Protein AF-A0A8J7T342-F1 (afdb_monomer_lite)

Structure (mmCIF, N/CA/C/O backbone):
data_AF-A0A8J7T342-F1
#
_entry.id   AF-A0A8J7T342-F1
#
loop_
_atom_site.group_PDB
_atom_site.id
_atom_site.type_symbol
_atom_site.label_atom_id
_atom_site.label_alt_id
_atom_site.label_comp_id
_atom_site.label_asym_id
_atom_site.label_entity_id
_atom_site.label_seq_id
_atom_site.pdbx_PDB_ins_code
_atom_site.Cartn_x
_atom_site.Cartn_y
_atom_site.Cartn_z
_atom_site.occupancy
_atom_site.B_iso_or_equiv
_atom_site.auth_seq_id
_atom_site.auth_comp_id
_atom_site.auth_asym_id
_atom_site.auth_atom_id
_atom_site.pdbx_PDB_model_num
ATOM 1 N N . GLY A 1 1 ? -3.815 12.523 18.205 1.00 49.19 1 GLY A N 1
ATOM 2 C CA . GLY A 1 1 ? -4.527 13.763 17.836 1.00 49.19 1 GLY A CA 1
ATOM 3 C C . GLY A 1 1 ? -3.805 14.559 16.761 1.00 49.19 1 GLY A C 1
ATOM 4 O O . GLY A 1 1 ? -4.292 14.627 15.648 1.00 49.19 1 GLY A O 1
ATOM 5 N N . VAL A 1 2 ? -2.637 15.135 17.064 1.00 53.94 2 VAL A N 1
ATOM 6 C CA . VAL A 1 2 ? -1.970 16.137 16.198 1.00 53.94 2 VAL A CA 1
ATOM 7 C C . VAL A 1 2 ? -1.397 15.569 14.884 1.00 53.94 2 VAL A C 1
ATOM 9 O O . VAL A 1 2 ? -1.458 16.233 13.856 1.00 53.94 2 VAL A O 1
ATOM 12 N N . VAL A 1 3 ? -0.923 14.316 14.866 1.00 56.34 3 VAL A N 1
ATOM 13 C CA . VAL A 1 3 ? -0.372 13.677 13.645 1.00 56.34 3 VAL A CA 1
ATOM 14 C C . VAL A 1 3 ? -1.447 13.438 12.574 1.00 56.34 3 VAL A C 1
ATOM 16 O O . VAL A 1 3 ? -1.181 13.554 11.380 1.00 56.34 3 VAL A O 1
ATOM 19 N N . LEU A 1 4 ? -2.687 13.198 13.005 1.00 56.25 4 LEU A N 1
ATOM 20 C CA . LEU A 1 4 ? -3.840 13.000 12.128 1.00 56.25 4 LEU A CA 1
ATOM 21 C C . LEU A 1 4 ? -4.130 14.263 11.286 1.00 56.25 4 LEU A C 1
ATOM 23 O O . LEU A 1 4 ? -4.580 14.174 10.148 1.00 56.25 4 LEU A O 1
ATOM 27 N N . MET A 1 5 ? -3.796 15.449 11.809 1.00 61.84 5 MET A N 1
ATOM 28 C CA . MET A 1 5 ? -4.089 16.733 11.165 1.00 61.84 5 MET A CA 1
ATOM 29 C C . MET A 1 5 ? -3.046 17.155 10.113 1.00 61.84 5 MET A C 1
ATOM 31 O O . MET A 1 5 ? -3.385 17.930 9.226 1.00 61.84 5 MET A O 1
ATOM 35 N N . ILE A 1 6 ? -1.814 16.625 10.148 1.00 60.78 6 ILE A N 1
ATOM 36 C CA . ILE A 1 6 ? -0.785 16.890 9.116 1.00 60.78 6 ILE A CA 1
ATOM 37 C C . ILE A 1 6 ? -0.911 15.899 7.942 1.00 60.78 6 ILE A C 1
ATOM 39 O O . ILE A 1 6 ? -0.623 16.245 6.800 1.00 60.78 6 ILE A O 1
ATOM 43 N N . GLY A 1 7 ? -1.404 14.682 8.202 1.00 60.47 7 GLY A N 1
ATOM 44 C CA . GLY A 1 7 ? -1.510 13.591 7.223 1.00 60.47 7 GLY A CA 1
ATOM 45 C C . GLY A 1 7 ? -2.742 13.605 6.309 1.00 60.47 7 GLY A C 1
ATOM 46 O O . GLY A 1 7 ? -2.968 12.623 5.610 1.00 60.47 7 GLY A O 1
ATOM 47 N N . GLY A 1 8 ? -3.547 14.673 6.311 1.00 60.41 8 GLY A N 1
ATOM 48 C CA . GLY A 1 8 ? -4.722 14.774 5.437 1.00 60.41 8 GLY A CA 1
ATOM 49 C C . GLY A 1 8 ? -5.988 14.092 5.970 1.00 60.41 8 GLY A C 1
ATOM 50 O O . GLY A 1 8 ? -6.742 13.512 5.205 1.00 60.41 8 GLY A O 1
ATOM 51 N N . ASN A 1 9 ? -6.290 14.164 7.266 1.00 62.94 9 ASN A N 1
ATOM 52 C CA . ASN A 1 9 ? -7.537 13.609 7.814 1.00 62.94 9 ASN A CA 1
ATOM 53 C C . ASN A 1 9 ? -8.784 14.488 7.578 1.00 62.94 9 ASN A C 1
ATOM 55 O O . ASN A 1 9 ? -9.555 14.728 8.504 1.00 62.94 9 ASN A O 1
ATOM 59 N N . ILE A 1 10 ? -8.981 15.028 6.372 1.00 68.56 10 ILE A N 1
ATOM 60 C CA . ILE A 1 10 ? -10.266 15.643 6.007 1.00 68.56 10 ILE A CA 1
ATOM 61 C C . ILE A 1 10 ? -11.076 14.582 5.251 1.00 68.56 10 ILE A C 1
ATOM 63 O O . ILE A 1 10 ? -10.733 14.292 4.093 1.00 68.56 10 ILE A O 1
ATOM 67 N N . PRO A 1 11 ? -12.137 14.017 5.867 1.00 63.22 11 PRO A N 1
ATOM 68 C CA . PRO A 1 11 ? -12.990 13.022 5.226 1.00 63.22 11 PRO A CA 1
ATOM 69 C C . PRO A 1 11 ? -13.497 13.549 3.883 1.00 63.22 11 PRO A C 1
ATOM 71 O O . PRO A 1 11 ? -14.045 14.648 3.801 1.00 63.22 11 PRO A O 1
ATOM 74 N N . GLY A 1 12 ? -13.261 12.799 2.807 1.00 66.88 12 GLY A N 1
ATOM 75 C CA . GLY A 1 12 ? -13.728 13.149 1.461 1.00 66.88 12 GLY A CA 1
ATOM 76 C C . GLY A 1 12 ? -12.942 14.233 0.706 1.00 66.88 12 GLY A C 1
ATOM 77 O O . GLY A 1 12 ? -13.284 14.500 -0.444 1.00 66.88 12 GLY A O 1
ATOM 78 N N . LYS A 1 13 ? -11.888 14.838 1.279 1.00 68.19 13 LYS A N 1
ATOM 79 C CA . LYS A 1 13 ? -11.007 15.776 0.543 1.00 68.19 13 LYS A CA 1
ATOM 80 C C . LYS A 1 13 ? -9.565 15.310 0.414 1.00 68.19 13 LYS A C 1
ATOM 82 O O . LYS A 1 13 ? -9.000 15.409 -0.669 1.00 68.19 13 LYS A O 1
ATOM 87 N N . THR A 1 14 ? -8.959 14.856 1.506 1.00 71.12 14 THR A N 1
ATOM 88 C CA . THR A 1 14 ? -7.522 14.520 1.536 1.00 71.12 14 THR A CA 1
ATOM 89 C C . THR A 1 14 ? -7.218 13.230 2.291 1.00 71.12 14 THR A C 1
ATOM 91 O O . THR A 1 14 ? -6.051 12.924 2.520 1.00 71.12 14 THR A O 1
ATOM 94 N N . GLN A 1 15 ? -8.255 12.459 2.638 1.00 74.31 15 GLN A N 1
ATOM 95 C CA . GLN A 1 15 ? -8.129 11.227 3.409 1.00 74.31 15 GLN A CA 1
ATOM 96 C C . GLN A 1 15 ? -7.271 10.194 2.674 1.00 74.31 15 GLN A C 1
ATOM 98 O O . GLN A 1 15 ? -7.660 9.646 1.642 1.00 74.31 15 GLN A O 1
ATOM 103 N N . VAL A 1 16 ? -6.097 9.909 3.236 1.00 80.31 16 VAL A N 1
ATOM 104 C CA . VAL A 1 16 ? -5.220 8.842 2.752 1.00 80.31 16 VAL A CA 1
ATOM 105 C C . VAL A 1 16 ? -5.728 7.474 3.216 1.00 80.31 16 VAL A C 1
ATOM 107 O O . VAL A 1 16 ? -6.232 7.324 4.331 1.00 80.31 16 VAL A O 1
ATOM 110 N N . MET A 1 17 ? -5.559 6.447 2.376 1.00 77.44 17 MET A N 1
ATOM 111 C CA . MET A 1 17 ? -6.018 5.076 2.669 1.00 77.44 17 MET A CA 1
ATOM 112 C C . MET A 1 17 ? -5.433 4.494 3.968 1.00 77.44 17 MET A C 1
ATOM 114 O O . MET A 1 17 ? -6.094 3.692 4.621 1.00 77.44 17 MET A O 1
ATOM 118 N N . SER A 1 18 ? -4.234 4.915 4.389 1.00 78.12 18 SER A N 1
ATOM 119 C CA . SER A 1 18 ? -3.638 4.478 5.661 1.00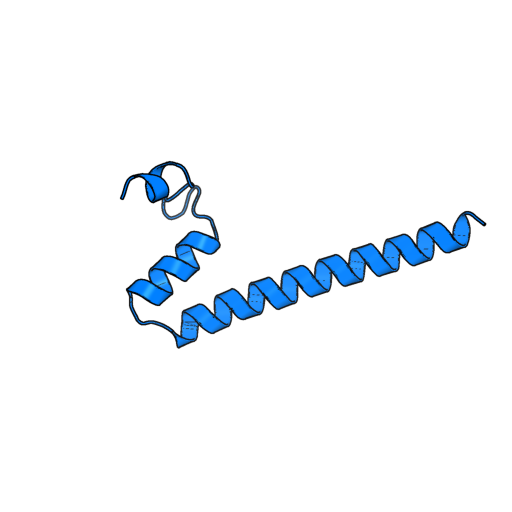 78.12 18 SER A CA 1
ATOM 120 C C . SER A 1 18 ? -4.449 4.923 6.881 1.00 78.12 18 SER A C 1
ATOM 122 O O . SER A 1 18 ? -4.567 4.161 7.839 1.00 78.12 18 SER A O 1
ATOM 124 N N . ILE A 1 19 ? -5.052 6.116 6.833 1.00 80.81 19 ILE A N 1
ATOM 125 C CA . ILE A 1 19 ? -5.912 6.633 7.904 1.00 80.81 19 ILE A CA 1
ATOM 126 C C . ILE A 1 19 ? -7.236 5.866 7.939 1.00 80.81 19 ILE A C 1
ATOM 128 O O . ILE A 1 19 ? -7.688 5.494 9.016 1.00 80.81 19 ILE A O 1
ATOM 132 N N . ALA A 1 20 ? -7.812 5.549 6.776 1.00 80.19 20 ALA A N 1
ATOM 133 C CA . ALA A 1 20 ? -9.038 4.752 6.708 1.00 80.19 20 ALA A CA 1
ATOM 134 C C . ALA A 1 20 ? -8.861 3.362 7.354 1.00 80.19 20 ALA A C 1
ATOM 136 O O . ALA A 1 20 ? -9.733 2.903 8.089 1.00 80.19 20 ALA A O 1
ATOM 137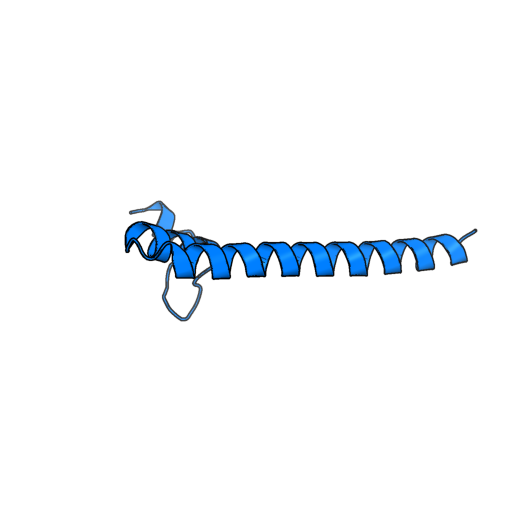 N N . ILE A 1 21 ? -7.713 2.704 7.139 1.00 81.69 21 ILE A N 1
ATOM 138 C CA . ILE A 1 21 ? -7.388 1.419 7.785 1.00 81.69 21 ILE A CA 1
ATOM 139 C C . ILE A 1 21 ? -7.253 1.575 9.306 1.00 81.69 21 ILE A C 1
ATOM 141 O O . ILE A 1 21 ? -7.766 0.734 10.042 1.00 81.69 21 ILE A O 1
ATOM 145 N N . LEU A 1 22 ? -6.613 2.649 9.777 1.00 82.44 22 LEU A N 1
ATOM 146 C CA . LEU A 1 22 ? -6.513 2.972 11.205 1.00 82.44 22 LEU A CA 1
ATOM 147 C C . LEU A 1 22 ? -7.895 3.147 11.852 1.00 82.44 22 LEU A C 1
ATOM 149 O O . LEU A 1 22 ? -8.161 2.512 12.868 1.00 82.44 22 LEU A O 1
ATOM 153 N N . GLU A 1 23 ? -8.799 3.905 11.227 1.00 79.56 23 GLU A N 1
ATOM 154 C CA . GLU A 1 23 ? -10.178 4.080 11.710 1.00 79.56 23 GLU A CA 1
ATOM 155 C C . GLU A 1 23 ? -10.936 2.745 11.791 1.00 79.56 23 GLU A C 1
ATOM 157 O O . GLU A 1 23 ? -11.686 2.494 12.735 1.00 79.56 23 GLU A O 1
ATOM 162 N N . LEU A 1 24 ? -10.735 1.843 10.827 1.00 81.12 24 LEU A N 1
ATOM 163 C CA . LEU A 1 24 ? -11.369 0.518 10.834 1.00 81.12 24 LEU A CA 1
ATOM 164 C C . LEU A 1 24 ? -10.858 -0.374 11.965 1.00 81.12 24 LEU A C 1
ATOM 166 O O . LEU A 1 24 ? -11.625 -1.160 12.519 1.00 81.12 24 LEU A O 1
ATOM 170 N N . VAL A 1 25 ? -9.576 -0.260 12.305 1.00 81.31 25 VAL A N 1
ATOM 171 C CA . VAL A 1 25 ? -8.980 -0.977 13.436 1.00 81.31 25 VAL A CA 1
ATOM 172 C C . VAL A 1 25 ? -9.472 -0.393 14.762 1.00 81.31 25 VAL A C 1
ATOM 174 O O . VAL A 1 25 ? -9.889 -1.152 15.635 1.00 81.31 25 VAL A O 1
ATOM 177 N N . GLU A 1 26 ? -9.504 0.936 14.901 1.00 81.25 26 GLU A N 1
ATOM 178 C CA . GLU A 1 26 ? -10.019 1.620 16.099 1.00 81.25 26 GLU A CA 1
ATOM 179 C C . GLU A 1 26 ? -11.513 1.344 16.333 1.00 81.25 26 GLU A C 1
ATOM 181 O O . GLU A 1 26 ? -11.940 1.154 17.470 1.00 81.25 26 GLU A O 1
ATOM 186 N N . THR A 1 27 ? -12.307 1.238 15.265 1.00 83.06 27 THR A N 1
ATOM 187 C CA . THR A 1 27 ? -13.736 0.870 15.329 1.00 83.06 27 THR A CA 1
ATOM 188 C C . THR A 1 27 ? -13.982 -0.638 15.473 1.00 83.06 27 THR A C 1
ATOM 190 O O . THR A 1 27 ? -15.128 -1.082 15.379 1.00 83.06 27 THR A O 1
ATOM 193 N N . LEU A 1 28 ? -12.930 -1.437 15.712 1.00 81.88 28 LEU A N 1
ATOM 194 C CA . LEU A 1 28 ? -12.966 -2.899 15.866 1.00 81.88 28 LEU A CA 1
ATOM 195 C C . LEU A 1 28 ? -13.550 -3.645 14.645 1.00 81.88 28 LEU A C 1
ATOM 197 O O . LEU A 1 28 ? -13.972 -4.799 14.749 1.00 81.88 28 LEU A O 1
ATOM 201 N N . GLN A 1 29 ? -13.546 -3.030 13.457 1.00 81.31 29 GLN A N 1
ATOM 202 C CA . GLN A 1 29 ? -14.023 -3.612 12.195 1.00 81.31 29 GLN A CA 1
ATOM 203 C C . GLN A 1 29 ? -12.905 -4.347 11.439 1.00 81.31 29 GLN A C 1
ATOM 205 O O . GLN A 1 29 ? -12.662 -4.113 10.250 1.00 81.31 29 GLN A O 1
ATOM 210 N N . TRP A 1 30 ? -12.256 -5.297 12.116 1.00 75.62 30 TRP A N 1
ATOM 211 C CA . TRP A 1 30 ? -11.120 -6.078 11.607 1.00 75.62 30 TRP A CA 1
ATOM 212 C C . TRP A 1 30 ? -11.362 -6.702 10.226 1.00 75.62 30 TRP A C 1
ATOM 214 O O . TRP A 1 30 ? -10.485 -6.665 9.366 1.00 75.62 30 TRP A O 1
ATOM 224 N N . GLY A 1 31 ? -12.573 -7.214 9.974 1.00 82.56 31 GLY A N 1
ATOM 225 C CA . GLY A 1 31 ? -12.924 -7.819 8.685 1.00 82.56 31 GLY A CA 1
ATOM 226 C C . GLY A 1 31 ? -12.774 -6.849 7.509 1.00 82.56 31 GLY A C 1
ATOM 227 O O . GLY A 1 31 ? -12.175 -7.191 6.492 1.00 82.56 31 GLY A O 1
ATOM 228 N N . LYS A 1 32 ? -13.244 -5.607 7.657 1.00 80.19 32 LYS A N 1
ATOM 229 C CA . LYS A 1 32 ? -13.110 -4.580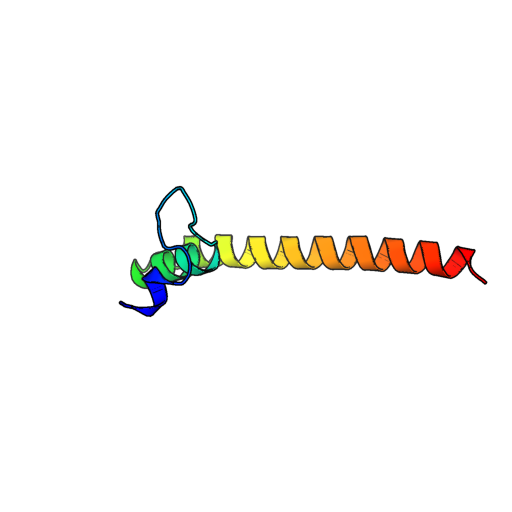 6.614 1.00 80.19 32 LYS A CA 1
ATOM 230 C C . LYS A 1 32 ? -11.689 -4.020 6.536 1.00 80.19 32 LYS A C 1
ATOM 232 O O . LYS A 1 32 ? -11.219 -3.750 5.432 1.00 80.19 32 LYS A O 1
ATOM 237 N N . ALA A 1 33 ? -10.999 -3.894 7.673 1.00 82.62 33 ALA A N 1
ATOM 238 C CA . ALA A 1 33 ? -9.599 -3.474 7.711 1.00 82.62 33 ALA A CA 1
ATOM 239 C C . ALA A 1 33 ? -8.707 -4.424 6.892 1.00 82.62 33 ALA A C 1
ATOM 241 O O . ALA A 1 33 ? -7.918 -3.973 6.061 1.00 82.62 33 ALA A O 1
ATOM 242 N N . HIS A 1 34 ? -8.886 -5.740 7.059 1.00 87.19 34 HIS A N 1
ATOM 243 C CA . HIS A 1 34 ? -8.136 -6.745 6.306 1.00 87.19 34 HIS A CA 1
ATOM 244 C C . HIS A 1 34 ? -8.445 -6.728 4.808 1.00 87.19 34 HIS A C 1
ATOM 246 O O . HIS A 1 34 ? -7.520 -6.856 4.010 1.00 87.19 34 HIS A O 1
ATOM 252 N N . VAL A 1 35 ? -9.704 -6.521 4.408 1.00 90.69 35 VAL A N 1
ATOM 253 C CA . VAL A 1 35 ? -10.070 -6.400 2.985 1.00 90.69 35 VAL A CA 1
ATOM 254 C C . VAL A 1 35 ? -9.393 -5.184 2.347 1.00 90.69 35 VAL A C 1
ATOM 256 O O . VAL A 1 35 ? -8.798 -5.306 1.276 1.00 90.69 35 VAL A O 1
ATOM 259 N N . MET A 1 36 ? -9.419 -4.026 3.015 1.00 86.50 36 MET A N 1
ATOM 260 C CA . MET A 1 36 ? -8.745 -2.824 2.514 1.00 86.50 36 MET A CA 1
ATOM 261 C C . MET A 1 36 ? -7.231 -3.009 2.424 1.00 86.50 36 MET A C 1
ATOM 263 O O . MET A 1 36 ? -6.657 -2.774 1.360 1.00 86.50 36 MET A O 1
ATOM 267 N N . ALA A 1 37 ? -6.590 -3.495 3.487 1.00 88.94 37 ALA A N 1
ATOM 268 C CA . ALA A 1 37 ? -5.154 -3.762 3.484 1.00 88.94 37 ALA A CA 1
ATOM 269 C C . ALA A 1 37 ? -4.765 -4.786 2.401 1.00 88.94 37 ALA A C 1
ATOM 271 O O . ALA A 1 37 ? -3.824 -4.559 1.641 1.00 88.94 37 ALA A O 1
ATOM 272 N N . GLY A 1 38 ? -5.530 -5.874 2.269 1.00 92.38 38 GLY A N 1
ATOM 273 C CA . GLY A 1 38 ? -5.327 -6.891 1.239 1.00 92.38 38 GLY A CA 1
ATOM 274 C C . GLY A 1 38 ? -5.415 -6.316 -0.175 1.00 92.38 38 GLY A C 1
ATOM 275 O O . GLY A 1 38 ? -4.549 -6.591 -1.003 1.00 92.38 38 GLY A O 1
ATOM 276 N N . SER A 1 39 ? -6.398 -5.448 -0.439 1.00 92.88 39 SER A N 1
ATOM 277 C CA . SER A 1 39 ? -6.543 -4.787 -1.743 1.00 92.88 39 SER A CA 1
ATOM 278 C C . SER A 1 39 ? -5.337 -3.910 -2.098 1.00 92.88 39 SER A C 1
ATOM 280 O O . SER A 1 39 ? -4.873 -3.938 -3.237 1.00 92.88 39 SER A O 1
ATOM 282 N N . MET A 1 40 ? -4.769 -3.198 -1.119 1.00 92.44 40 MET A N 1
ATOM 283 C CA . MET A 1 40 ? -3.582 -2.366 -1.328 1.00 92.44 40 MET A CA 1
ATOM 284 C C . MET A 1 40 ? -2.350 -3.210 -1.654 1.00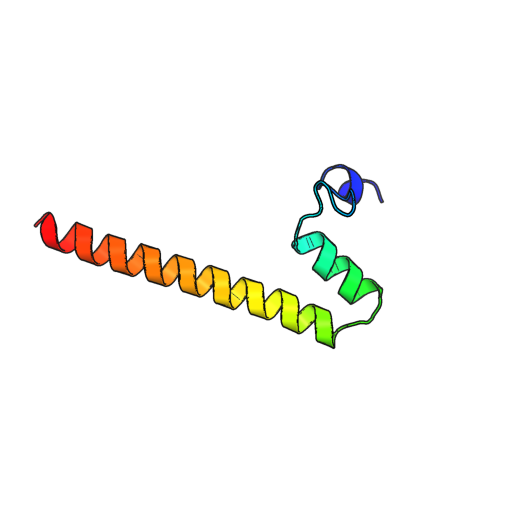 92.44 40 MET A C 1
ATOM 286 O O . MET A 1 40 ? -1.580 -2.846 -2.542 1.00 92.44 40 MET A O 1
ATOM 290 N N . VAL A 1 41 ? -2.179 -4.351 -0.979 1.00 94.31 41 VAL A N 1
ATOM 291 C CA . VAL A 1 41 ? -1.077 -5.285 -1.253 1.00 94.31 41 VAL A CA 1
ATOM 292 C C . VAL A 1 41 ? -1.191 -5.854 -2.665 1.00 94.31 41 VAL A C 1
ATOM 294 O O . VAL A 1 41 ? -0.218 -5.826 -3.417 1.00 94.31 41 VAL A O 1
ATOM 297 N N . VAL A 1 42 ? -2.383 -6.316 -3.055 1.00 96.19 42 VAL A N 1
ATOM 298 C CA . VAL A 1 42 ? -2.637 -6.843 -4.405 1.00 96.19 42 VAL A CA 1
ATOM 299 C C . VAL A 1 42 ? -2.386 -5.773 -5.467 1.00 96.19 42 VAL A C 1
ATOM 301 O O . VAL A 1 42 ? -1.747 -6.051 -6.484 1.00 96.19 42 VAL A O 1
ATOM 304 N N . PHE A 1 43 ? -2.835 -4.540 -5.228 1.00 95.19 43 PHE A N 1
ATOM 305 C CA . PHE A 1 43 ? -2.603 -3.420 -6.135 1.00 95.19 43 PHE A CA 1
ATOM 306 C C . PHE A 1 43 ? -1.110 -3.111 -6.291 1.00 95.19 43 PHE A C 1
ATOM 308 O O . PHE A 1 43 ? -0.607 -3.087 -7.413 1.00 95.19 43 PHE A O 1
ATOM 315 N N . ALA A 1 44 ? -0.382 -2.950 -5.183 1.00 93.75 44 ALA A N 1
ATOM 316 C CA . ALA A 1 44 ? 1.054 -2.686 -5.205 1.00 93.75 44 ALA A CA 1
ATOM 317 C C . ALA A 1 44 ? 1.818 -3.797 -5.938 1.00 93.75 44 ALA A C 1
ATOM 319 O O . ALA A 1 44 ? 2.649 -3.516 -6.800 1.00 93.75 44 ALA A O 1
ATOM 320 N N . PHE A 1 45 ? 1.487 -5.059 -5.657 1.00 96.62 45 PHE A N 1
ATOM 321 C CA . PHE A 1 45 ? 2.090 -6.207 -6.324 1.00 96.62 45 PHE A CA 1
ATOM 322 C C . PHE A 1 45 ? 1.825 -6.200 -7.835 1.00 96.62 45 PHE A C 1
ATOM 324 O O . PHE A 1 45 ? 2.750 -6.395 -8.622 1.00 96.62 45 PHE A O 1
ATOM 331 N N . THR A 1 46 ? 0.591 -5.904 -8.250 1.00 97.19 46 THR A N 1
ATOM 332 C CA . THR A 1 46 ? 0.203 -5.814 -9.667 1.00 97.19 46 THR A CA 1
ATOM 333 C C . THR A 1 46 ? 0.966 -4.705 -10.390 1.00 97.19 46 THR A C 1
ATOM 335 O O . THR A 1 46 ? 1.478 -4.921 -11.490 1.00 97.19 46 THR A O 1
ATOM 338 N N . VAL A 1 47 ? 1.090 -3.529 -9.771 1.00 96.19 47 VAL A N 1
ATOM 339 C CA . VAL A 1 47 ? 1.851 -2.401 -10.326 1.00 96.19 47 VAL A CA 1
ATOM 340 C C . VAL A 1 47 ? 3.327 -2.769 -10.465 1.00 96.19 47 VAL A C 1
ATOM 342 O O . VAL A 1 47 ? 3.892 -2.605 -11.546 1.00 96.19 47 VAL A O 1
ATOM 345 N N . ILE A 1 48 ? 3.936 -3.328 -9.415 1.00 95.25 48 ILE A N 1
ATOM 346 C CA . ILE A 1 48 ? 5.343 -3.751 -9.427 1.00 95.25 48 ILE A CA 1
ATOM 347 C C . ILE A 1 48 ? 5.582 -4.799 -10.512 1.00 95.25 48 ILE A C 1
ATOM 349 O O . ILE A 1 48 ? 6.539 -4.668 -11.272 1.00 95.25 48 ILE A O 1
ATOM 353 N N . LEU A 1 49 ? 4.720 -5.813 -10.626 1.00 95.50 49 LEU A N 1
ATOM 354 C CA . LEU A 1 49 ? 4.805 -6.825 -11.681 1.00 95.50 49 LEU A CA 1
ATOM 355 C C . LEU A 1 49 ? 4.726 -6.197 -13.069 1.00 95.50 49 LEU A C 1
ATOM 357 O O . LEU A 1 49 ? 5.556 -6.495 -13.923 1.00 95.50 49 LEU A O 1
ATOM 361 N N . THR A 1 50 ? 3.758 -5.310 -13.286 1.00 95.62 50 THR A N 1
ATOM 362 C CA . THR A 1 50 ? 3.543 -4.653 -14.579 1.00 95.62 50 THR A CA 1
ATOM 363 C C . THR A 1 50 ? 4.765 -3.835 -14.984 1.00 95.62 50 THR A C 1
ATOM 365 O O . THR A 1 50 ? 5.282 -4.007 -16.088 1.00 95.62 50 THR A O 1
ATOM 368 N N . VAL A 1 51 ? 5.279 -3.002 -14.074 1.00 95.19 51 VAL A N 1
ATOM 369 C CA . VAL A 1 51 ? 6.489 -2.200 -14.300 1.00 95.19 51 VAL A CA 1
ATOM 370 C C . VAL A 1 51 ? 7.699 -3.102 -14.522 1.00 95.19 51 VAL A C 1
ATOM 372 O O . VAL A 1 51 ? 8.410 -2.929 -15.505 1.00 95.19 51 VAL A O 1
ATOM 375 N N . SER A 1 52 ? 7.889 -4.128 -13.692 1.00 93.75 52 SER A N 1
ATOM 376 C CA . SER A 1 52 ? 9.019 -5.058 -13.813 1.00 93.75 52 SER A CA 1
ATOM 377 C C . SER A 1 52 ? 9.013 -5.814 -15.145 1.00 93.75 52 SER A C 1
ATOM 379 O O . SER A 1 52 ? 10.066 -6.042 -15.740 1.00 93.75 52 SER A O 1
ATOM 381 N N . LEU A 1 53 ? 7.840 -6.218 -15.638 1.00 92.19 53 LEU A N 1
ATOM 382 C CA . LEU A 1 53 ? 7.695 -6.893 -16.930 1.00 92.19 53 LEU A CA 1
ATOM 383 C C . LEU A 1 53 ? 7.947 -5.934 -18.102 1.00 92.19 53 LEU A C 1
ATOM 385 O O . LEU A 1 53 ? 8.626 -6.309 -19.061 1.00 92.19 53 LEU A O 1
ATOM 389 N N . LEU A 1 54 ? 7.456 -4.695 -18.015 1.00 92.88 54 LEU A N 1
ATOM 390 C CA . LEU A 1 54 ? 7.721 -3.641 -19.000 1.00 92.88 54 LEU A CA 1
ATOM 391 C C . LEU A 1 54 ? 9.213 -3.288 -19.061 1.00 92.88 54 LEU A C 1
ATOM 393 O O . LEU A 1 54 ? 9.785 -3.212 -20.149 1.00 92.88 54 LEU A O 1
ATOM 397 N N . GLU A 1 55 ? 9.862 -3.140 -17.907 1.00 89.44 55 GLU A N 1
ATOM 398 C CA . GLU A 1 55 ? 11.299 -2.887 -17.804 1.00 89.44 55 GLU A CA 1
ATOM 399 C C . GLU A 1 55 ? 12.119 -4.037 -18.388 1.00 89.44 55 GLU A C 1
ATOM 401 O O . GLU A 1 55 ? 13.039 -3.792 -19.169 1.00 89.44 55 GLU A O 1
ATOM 406 N N . ARG A 1 56 ? 11.766 -5.294 -18.085 1.00 83.94 56 ARG A N 1
ATOM 407 C CA . ARG A 1 56 ? 12.421 -6.476 -18.672 1.00 83.94 56 ARG A CA 1
ATOM 408 C C . ARG A 1 56 ? 12.314 -6.485 -20.196 1.00 83.94 56 ARG A C 1
ATOM 410 O O . ARG A 1 56 ? 13.314 -6.733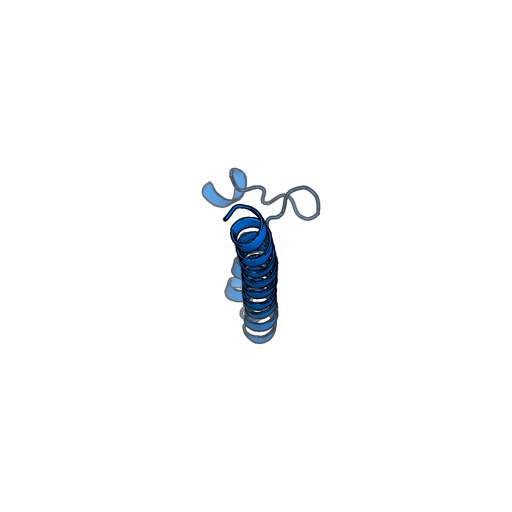 -20.867 1.00 83.94 56 ARG A O 1
ATOM 417 N N . ARG A 1 57 ? 11.138 -6.169 -20.747 1.00 78.50 57 ARG A N 1
ATOM 418 C CA . ARG A 1 57 ? 10.916 -6.098 -22.200 1.00 78.50 57 ARG A CA 1
ATOM 419 C C . ARG A 1 57 ? 11.709 -4.964 -22.856 1.00 78.50 57 ARG A C 1
ATOM 421 O O . ARG A 1 57 ? 12.290 -5.169 -23.915 1.00 78.50 57 ARG A O 1
ATOM 428 N N . SER A 1 58 ? 11.765 -3.798 -22.215 1.00 75.56 58 SER A N 1
ATOM 429 C CA . SER A 1 58 ? 12.536 -2.636 -22.683 1.00 75.56 58 SER A CA 1
ATOM 430 C C . SER A 1 58 ? 14.047 -2.891 -22.643 1.00 75.56 58 SER A C 1
ATOM 432 O O . SER A 1 58 ? 14.777 -2.527 -23.564 1.00 75.56 58 SER A O 1
ATOM 434 N N . ARG A 1 59 ? 14.530 -3.584 -21.605 1.00 70.00 59 ARG A N 1
ATOM 435 C CA . ARG A 1 59 ? 15.948 -3.930 -21.454 1.00 70.00 59 ARG A CA 1
ATOM 436 C C . ARG A 1 59 ? 16.395 -4.993 -2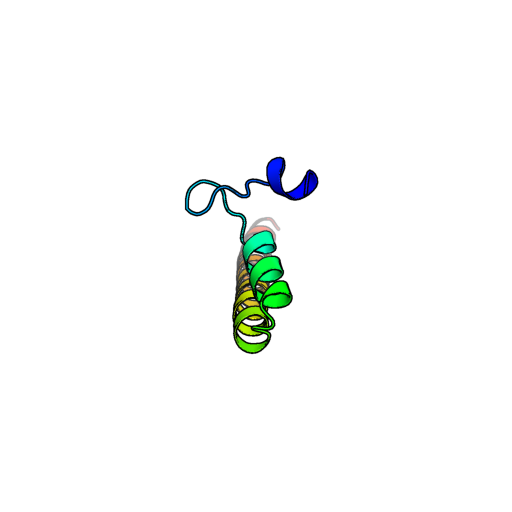2.466 1.00 70.00 59 ARG A C 1
ATOM 438 O O . ARG A 1 59 ? 17.512 -4.902 -22.954 1.00 70.00 59 ARG A O 1
ATOM 445 N N . ALA A 1 60 ? 15.516 -5.928 -22.839 1.00 68.19 60 ALA A N 1
ATOM 446 C CA . ALA A 1 60 ? 15.774 -6.923 -23.886 1.00 68.19 60 ALA A CA 1
ATOM 447 C C . ALA A 1 60 ? 15.848 -6.338 -25.313 1.00 68.19 60 ALA A C 1
ATOM 449 O O . ALA A 1 60 ? 16.391 -6.988 -26.193 1.00 68.19 60 ALA A O 1
ATOM 450 N N . GLN A 1 61 ? 15.320 -5.130 -25.552 1.00 63.81 61 GLN A N 1
ATOM 451 C CA . GLN A 1 61 ? 15.429 -4.427 -26.843 1.00 63.81 61 GLN A CA 1
ATOM 452 C C . GLN A 1 61 ? 16.646 -3.492 -26.938 1.00 63.81 61 GLN A C 1
ATOM 454 O O . GLN A 1 61 ? 16.893 -2.921 -27.996 1.00 63.81 61 GLN A O 1
ATOM 459 N N . ARG A 1 62 ? 17.380 -3.288 -25.836 1.00 57.69 62 ARG A N 1
ATOM 460 C CA . ARG A 1 62 ? 18.554 -2.399 -25.761 1.00 57.69 62 ARG A CA 1
ATOM 461 C C . ARG A 1 62 ? 19.899 -3.143 -25.771 1.00 57.69 62 ARG A C 1
ATOM 463 O O . ARG A 1 62 ? 20.921 -2.489 -25.577 1.00 57.69 62 ARG A O 1
ATOM 470 N N . GLY A 1 63 ? 19.900 -4.463 -25.955 1.00 49.06 63 GLY A N 1
ATOM 471 C CA . GLY A 1 63 ? 21.097 -5.286 -26.176 1.00 49.06 63 GLY A CA 1
ATOM 472 C C . GLY A 1 63 ? 21.056 -5.901 -27.562 1.00 49.06 63 GLY A C 1
ATOM 473 O O . GLY A 1 63 ? 22.143 -6.022 -28.160 1.00 49.06 63 GLY A O 1
#

Secondary structure (DSSP, 8-state):
-HHHHHTT--TTTT--HHHHHHHHHHTT-HHHHHHHHHHHHHHHHHHHHHHHHHHHHHHHT--

Sequence (63 aa):
GVVLMIGGNIPGKTQVMSIAILELVETLQWGKAHVMAGSMVVFAFTVILTVSLLERRSRAQRG

Foldseek 3Di:
DVVCVVQQVDPPPRDDLVVVLVVCVVVVVVVVSCVSVVVVVVVVVVVCVVVVVVVVVVVVVVD

pLDDT: mean 79.09, std 13.44, range [49.06, 97.19]

Radius of gyration: 17.47 Å; chains: 1; bounding box: 35×25×45 Å